Protein AF-A0A532AG53-F1 (afdb_monomer_lite)

Structure (mmCIF, N/CA/C/O backbone):
data_AF-A0A532AG53-F1
#
_entry.id   AF-A0A532AG53-F1
#
loop_
_atom_site.group_PDB
_atom_site.id
_atom_site.type_symbol
_atom_site.label_atom_id
_atom_site.label_alt_id
_atom_site.label_comp_id
_atom_site.label_asym_id
_atom_site.label_entity_id
_atom_site.label_seq_id
_atom_site.pdbx_PDB_ins_code
_atom_site.Cartn_x
_atom_site.Cartn_y
_atom_site.Cartn_z
_atom_site.occupancy
_atom_site.B_iso_or_equiv
_atom_site.auth_seq_id
_atom_site.auth_comp_id
_atom_site.auth_asym_id
_atom_site.auth_atom_id
_atom_site.pdbx_PDB_model_num
ATOM 1 N N . GLU A 1 1 ? 12.278 31.977 -13.611 1.00 47.12 1 GLU A N 1
ATOM 2 C CA . GLU A 1 1 ? 11.959 30.750 -14.365 1.00 47.12 1 GLU A CA 1
ATOM 3 C C . GLU A 1 1 ? 12.827 30.750 -15.607 1.00 47.12 1 GLU A C 1
ATOM 5 O O . GLU A 1 1 ? 12.538 31.476 -16.547 1.00 47.12 1 GLU A O 1
ATOM 10 N N . ASP A 1 2 ? 13.950 30.036 -15.568 1.00 66.94 2 ASP A N 1
ATOM 11 C CA . ASP A 1 2 ? 15.061 30.251 -16.511 1.00 66.94 2 ASP A CA 1
ATOM 12 C C . ASP A 1 2 ? 14.869 29.589 -17.888 1.00 66.94 2 ASP A C 1
ATOM 14 O O . ASP A 1 2 ? 15.833 29.365 -18.611 1.00 66.94 2 ASP A O 1
ATOM 18 N N . GLY A 1 3 ? 13.633 29.254 -18.276 1.00 71.75 3 GLY A N 1
ATOM 19 C CA . GLY A 1 3 ? 13.330 28.700 -19.604 1.00 71.75 3 GLY A CA 1
ATOM 20 C C . GLY A 1 3 ? 14.035 27.373 -19.931 1.00 71.75 3 GLY A C 1
ATOM 21 O O . GLY A 1 3 ? 14.097 26.985 -21.096 1.00 71.75 3 GLY A O 1
ATOM 22 N N . GLY A 1 4 ? 14.588 26.690 -18.924 1.00 75.00 4 GLY A N 1
ATOM 23 C CA . GLY A 1 4 ? 15.297 25.424 -19.078 1.00 75.00 4 GLY A CA 1
ATOM 24 C C . GLY A 1 4 ? 14.365 24.266 -19.440 1.00 75.00 4 GLY A C 1
ATOM 25 O O . GLY A 1 4 ? 13.183 24.258 -19.094 1.00 75.00 4 GLY A O 1
ATOM 26 N N . LYS A 1 5 ? 14.911 23.263 -20.133 1.00 73.69 5 LYS A N 1
ATOM 27 C CA . LYS A 1 5 ? 14.189 22.038 -20.490 1.00 73.69 5 LYS A CA 1
ATOM 28 C C . LYS A 1 5 ? 14.262 21.044 -19.326 1.00 73.69 5 LYS A C 1
ATOM 30 O O . LYS A 1 5 ? 15.344 20.787 -18.810 1.00 73.69 5 LYS A O 1
ATO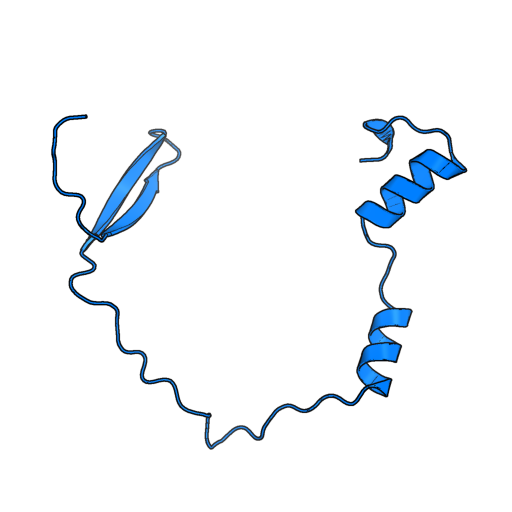M 35 N N . ILE A 1 6 ? 13.116 20.511 -18.903 1.00 76.25 6 ILE A N 1
ATOM 36 C CA . ILE A 1 6 ? 13.044 19.462 -17.878 1.00 76.25 6 ILE A CA 1
ATOM 37 C C . ILE A 1 6 ? 13.162 18.107 -18.578 1.00 76.25 6 ILE A C 1
ATOM 39 O O . ILE A 1 6 ? 12.281 17.743 -19.359 1.00 76.25 6 ILE A O 1
ATOM 43 N N . ASP A 1 7 ? 14.230 17.367 -18.286 1.00 76.38 7 ASP A N 1
ATOM 44 C CA . ASP A 1 7 ? 14.430 16.005 -18.784 1.00 76.38 7 ASP A CA 1
ATOM 45 C C . ASP A 1 7 ? 13.815 14.970 -17.828 1.00 76.38 7 ASP A C 1
ATOM 47 O O . ASP A 1 7 ? 13.795 15.141 -16.606 1.00 76.38 7 ASP A O 1
ATOM 51 N N . GLN A 1 8 ? 13.284 13.878 -18.383 1.00 78.44 8 GLN A N 1
ATOM 52 C CA . GLN A 1 8 ? 12.664 12.822 -17.589 1.00 78.44 8 GLN A CA 1
ATOM 53 C C . GLN A 1 8 ? 13.736 11.935 -16.938 1.00 78.44 8 GLN A C 1
ATOM 55 O O . GLN A 1 8 ? 14.514 11.255 -17.606 1.00 78.44 8 GLN A O 1
ATOM 60 N N . GLU A 1 9 ? 13.748 11.878 -15.607 1.00 81.50 9 GLU A N 1
ATOM 61 C CA . GLU A 1 9 ? 14.763 11.135 -14.859 1.00 81.50 9 GLU A CA 1
ATOM 62 C C . GLU A 1 9 ? 14.203 10.441 -13.617 1.00 81.50 9 GLU A C 1
ATOM 64 O O . GLU A 1 9 ? 13.124 10.756 -13.112 1.00 81.50 9 GLU A O 1
ATOM 69 N N . THR A 1 10 ? 14.949 9.453 -13.126 1.00 79.81 10 THR A N 1
ATOM 70 C CA . THR A 1 10 ? 14.689 8.838 -11.820 1.00 79.81 10 THR A CA 1
ATOM 71 C C . THR A 1 10 ? 15.676 9.413 -10.813 1.00 79.81 10 THR A C 1
ATOM 73 O O . THR A 1 10 ? 16.886 9.242 -10.975 1.00 79.81 10 THR A O 1
ATOM 76 N N . ARG A 1 11 ? 15.168 10.088 -9.776 1.00 88.00 11 ARG A N 1
ATOM 77 C CA . ARG A 1 11 ? 15.979 10.725 -8.727 1.00 88.00 11 ARG A CA 1
ATOM 78 C C . ARG A 1 11 ? 15.946 9.916 -7.429 1.00 88.00 11 ARG A C 1
ATOM 80 O O . ARG A 1 11 ? 14.969 9.232 -7.142 1.00 88.00 11 ARG A O 1
ATOM 87 N N . LEU A 1 12 ? 17.007 10.026 -6.637 1.00 88.00 12 LEU A N 1
ATOM 88 C CA . LEU A 1 12 ? 17.058 9.611 -5.233 1.00 88.00 12 LEU A CA 1
ATOM 89 C C . LEU A 1 12 ? 17.041 10.855 -4.336 1.00 88.00 12 LEU A C 1
ATOM 91 O O . LEU A 1 12 ? 17.461 11.926 -4.767 1.00 88.00 12 LEU A O 1
ATOM 95 N N . PHE A 1 13 ? 16.644 10.701 -3.078 1.00 90.50 13 PHE A N 1
ATOM 96 C CA . PHE A 1 13 ? 16.788 11.722 -2.044 1.00 90.50 13 PHE A CA 1
ATOM 97 C C . PHE A 1 13 ? 18.003 11.434 -1.143 1.00 90.50 13 PHE A C 1
ATOM 99 O O . PHE A 1 13 ? 18.185 10.296 -0.707 1.00 90.50 13 PHE A O 1
ATOM 106 N N . ASP A 1 14 ? 18.832 12.448 -0.878 1.00 88.31 14 ASP A N 1
ATOM 107 C CA . ASP A 1 14 ? 19.892 12.417 0.137 1.00 88.31 14 ASP A CA 1
ATOM 108 C C . ASP A 1 14 ? 19.433 13.202 1.382 1.00 88.31 14 ASP A C 1
ATOM 110 O O . ASP A 1 14 ? 19.419 14.438 1.358 1.00 88.31 14 ASP A O 1
ATOM 114 N N . PRO A 1 15 ? 19.079 12.520 2.487 1.00 89.00 15 PRO A N 1
ATOM 115 C CA . PRO A 1 15 ? 18.580 13.183 3.688 1.00 89.00 15 PRO A CA 1
ATOM 116 C C . PRO A 1 15 ? 19.646 14.008 4.421 1.00 89.00 15 PRO A C 1
ATOM 118 O O . PRO A 1 15 ? 19.285 14.919 5.158 1.00 89.00 15 PRO A O 1
ATOM 121 N N . ASN A 1 16 ? 20.942 13.737 4.222 1.00 89.19 16 ASN A N 1
ATOM 122 C CA . ASN A 1 16 ? 22.008 14.484 4.899 1.00 89.19 16 ASN A CA 1
ATOM 123 C C . ASN A 1 16 ? 22.206 15.874 4.292 1.00 89.19 16 ASN A C 1
ATOM 125 O O . ASN A 1 16 ? 22.627 16.800 4.980 1.00 89.19 16 ASN A O 1
ATOM 129 N N . LYS A 1 17 ? 21.938 16.002 2.990 1.00 87.06 17 LYS A N 1
ATOM 130 C CA . LYS A 1 17 ? 22.109 17.249 2.234 1.00 87.06 17 LYS A CA 1
ATOM 131 C C . LYS A 1 17 ? 20.786 17.944 1.927 1.00 87.06 17 LYS A C 1
ATOM 133 O O . LYS A 1 17 ? 20.797 19.107 1.552 1.00 87.06 17 LYS A O 1
ATOM 138 N N . GLY A 1 18 ? 19.657 17.252 2.100 1.00 88.94 18 GLY A N 1
ATOM 139 C CA . GLY A 1 18 ? 18.331 17.781 1.775 1.00 88.94 18 GLY A CA 1
ATOM 140 C C . GLY A 1 18 ? 18.098 17.934 0.271 1.00 88.94 18 GLY A C 1
ATOM 141 O O . GLY A 1 18 ? 17.253 18.719 -0.146 1.00 88.94 18 GLY A O 1
ATOM 142 N N . GLU A 1 19 ? 18.843 17.195 -0.551 1.00 89.81 19 GLU A N 1
ATOM 143 C CA . GLU A 1 19 ? 18.869 17.362 -2.004 1.00 89.81 19 GLU A CA 1
ATOM 144 C C . GLU A 1 19 ? 18.445 16.081 -2.721 1.00 89.81 19 GLU A C 1
ATOM 146 O O . GLU A 1 19 ? 18.605 14.963 -2.225 1.00 89.81 19 GLU A O 1
ATOM 151 N N . THR A 1 20 ? 17.919 16.235 -3.936 1.00 87.31 20 THR A N 1
ATOM 152 C CA . THR A 1 20 ? 17.633 15.099 -4.813 1.00 87.31 20 THR A CA 1
ATOM 153 C C . THR A 1 20 ? 18.755 14.934 -5.831 1.00 87.31 20 THR A C 1
ATOM 155 O O . THR A 1 20 ? 19.126 15.888 -6.511 1.00 87.31 20 THR A O 1
ATOM 158 N N . ARG A 1 21 ? 19.279 13.717 -5.980 1.00 83.19 21 ARG A N 1
ATOM 159 C CA . ARG A 1 21 ? 20.311 13.376 -6.969 1.00 83.19 21 ARG A CA 1
ATOM 160 C C . ARG A 1 21 ? 19.714 12.572 -8.116 1.00 83.19 21 ARG A C 1
ATOM 162 O O . ARG A 1 21 ? 18.945 11.643 -7.870 1.00 83.19 21 ARG A O 1
ATOM 169 N N . SER A 1 22 ? 20.070 12.904 -9.352 1.00 80.38 22 SER A N 1
ATOM 170 C CA . SER A 1 22 ? 19.703 12.086 -10.512 1.00 80.38 22 SER A CA 1
ATOM 171 C C . SER A 1 22 ? 20.476 10.766 -10.492 1.00 80.38 22 SER A C 1
ATOM 173 O O . SER A 1 22 ? 21.647 10.742 -10.112 1.00 80.38 22 SER A O 1
ATOM 175 N N . MET A 1 23 ? 19.815 9.660 -10.842 1.00 74.38 23 MET A N 1
ATOM 176 C CA . MET A 1 23 ? 20.462 8.352 -10.988 1.00 74.38 23 MET A CA 1
ATOM 177 C C . MET A 1 23 ? 20.565 7.955 -12.458 1.00 74.38 23 MET A C 1
ATOM 179 O O . MET A 1 23 ? 21.646 7.971 -13.034 1.00 74.38 23 MET A O 1
ATOM 183 N N . ARG A 1 24 ? 19.436 7.578 -13.062 1.00 74.50 24 ARG A N 1
ATOM 184 C CA . ARG A 1 24 ? 19.350 7.086 -14.440 1.00 74.50 24 ARG A CA 1
ATOM 185 C C . ARG A 1 24 ? 18.447 8.018 -15.250 1.00 74.50 24 ARG A C 1
ATOM 187 O O . ARG A 1 24 ? 17.345 8.342 -14.792 1.00 74.50 24 ARG A O 1
ATOM 194 N N . SER A 1 25 ? 18.868 8.360 -16.468 1.00 64.38 25 SER A N 1
ATOM 195 C CA . SER A 1 25 ? 18.005 8.982 -17.476 1.00 64.38 25 SER A CA 1
ATOM 196 C C . SER A 1 25 ? 16.912 7.997 -17.914 1.00 64.38 2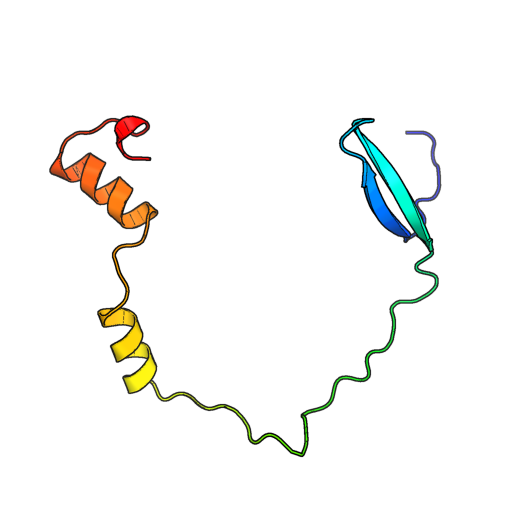5 SER A C 1
ATOM 198 O O . SER A 1 25 ? 17.173 6.838 -18.260 1.00 64.38 25 SER A O 1
ATOM 200 N N . LYS A 1 26 ? 15.649 8.428 -17.864 1.00 60.69 26 LYS A N 1
ATOM 201 C CA . LYS A 1 26 ? 14.558 7.689 -18.505 1.00 60.69 26 LYS A CA 1
ATOM 202 C C . LYS A 1 26 ? 14.551 8.118 -19.967 1.00 60.69 26 LYS A C 1
ATOM 204 O O . LYS A 1 26 ? 13.843 9.047 -20.319 1.00 60.69 26 LYS A O 1
ATOM 209 N N . GLU A 1 27 ? 15.386 7.490 -20.790 1.00 62.88 27 GLU A N 1
ATOM 210 C CA . GLU A 1 27 ? 15.334 7.732 -22.238 1.00 62.88 27 GLU A CA 1
ATOM 211 C C . GLU A 1 27 ? 14.022 7.193 -22.831 1.00 62.88 27 GLU A C 1
ATOM 213 O O . GLU A 1 27 ? 13.404 7.886 -23.628 1.00 62.88 27 GLU A O 1
ATOM 218 N N . GLU A 1 28 ? 13.523 6.041 -22.358 1.00 60.00 28 GLU A N 1
ATOM 219 C CA . GLU A 1 28 ? 12.203 5.491 -22.707 1.00 60.00 28 GLU A CA 1
ATOM 220 C C . GLU A 1 28 ? 11.610 4.726 -21.503 1.00 60.00 28 GLU A C 1
ATOM 222 O O . GLU A 1 28 ? 12.343 4.152 -20.687 1.00 60.00 28 GLU A O 1
ATOM 227 N N . ALA A 1 29 ? 10.281 4.742 -21.337 1.00 66.38 29 ALA A N 1
ATOM 228 C CA . ALA A 1 29 ? 9.614 3.894 -20.349 1.00 66.38 29 ALA A CA 1
ATOM 229 C C . ALA A 1 29 ?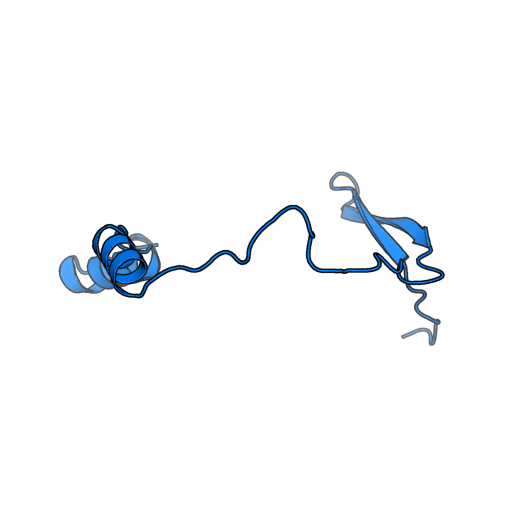 9.748 2.426 -20.777 1.00 66.38 29 ALA A C 1
ATOM 231 O O . ALA A 1 29 ? 9.436 2.087 -21.913 1.00 66.38 29 ALA A O 1
ATOM 232 N N . HIS A 1 30 ? 10.217 1.559 -19.875 1.00 71.69 30 HIS A N 1
ATOM 233 C CA . HIS A 1 30 ? 10.385 0.138 -20.185 1.00 71.69 30 HIS A CA 1
ATOM 234 C C . HIS A 1 30 ? 9.045 -0.506 -20.534 1.00 71.69 30 HIS A C 1
ATOM 236 O O . HIS A 1 30 ? 8.105 -0.446 -19.738 1.00 71.69 30 HIS A O 1
ATOM 242 N N . ASP A 1 31 ? 8.981 -1.156 -21.694 1.00 83.50 31 ASP A N 1
ATOM 243 C CA . ASP A 1 31 ? 7.860 -2.018 -22.046 1.00 83.50 31 ASP A CA 1
ATOM 244 C C . ASP A 1 31 ? 7.972 -3.333 -21.260 1.00 83.50 31 ASP A C 1
ATOM 246 O O . ASP A 1 31 ? 8.724 -4.250 -21.607 1.00 83.50 31 ASP A O 1
ATOM 250 N N . TYR A 1 32 ? 7.235 -3.406 -20.151 1.00 87.38 32 TYR A N 1
ATOM 251 C CA . TYR A 1 32 ? 7.170 -4.590 -19.295 1.00 87.38 32 TYR A CA 1
ATOM 252 C C . TYR A 1 32 ? 6.362 -5.736 -19.911 1.00 87.38 32 TYR A C 1
ATOM 254 O O . TYR A 1 32 ? 6.331 -6.813 -19.319 1.00 87.38 32 TYR A O 1
ATOM 262 N N . ARG A 1 33 ? 5.754 -5.536 -21.093 1.00 89.75 33 ARG A N 1
ATOM 263 C CA . ARG A 1 33 ? 5.016 -6.555 -21.850 1.00 89.75 33 ARG A CA 1
ATOM 264 C C . ARG A 1 33 ? 4.024 -7.306 -20.966 1.00 89.75 33 ARG A C 1
ATOM 266 O O . ARG A 1 33 ? 4.090 -8.524 -20.854 1.00 89.75 33 ARG A O 1
ATOM 273 N N . TYR A 1 34 ? 3.139 -6.572 -20.296 1.00 91.44 34 TYR A N 1
ATOM 274 C CA . TYR A 1 34 ? 2.118 -7.166 -19.436 1.00 91.44 34 TYR A CA 1
ATOM 275 C C . TYR A 1 34 ? 1.229 -8.132 -20.228 1.00 91.44 34 TYR A C 1
ATOM 277 O O . TYR A 1 34 ? 0.666 -7.764 -21.259 1.00 91.44 34 TYR A O 1
ATOM 285 N N . PHE A 1 35 ? 1.072 -9.352 -19.720 1.00 94.06 35 PHE A N 1
ATOM 286 C CA . PHE A 1 35 ? 0.108 -10.335 -20.204 1.00 94.06 35 PHE A CA 1
ATOM 287 C C . PHE A 1 35 ? -0.438 -11.137 -19.015 1.00 94.06 35 PHE A C 1
ATOM 289 O O . PHE A 1 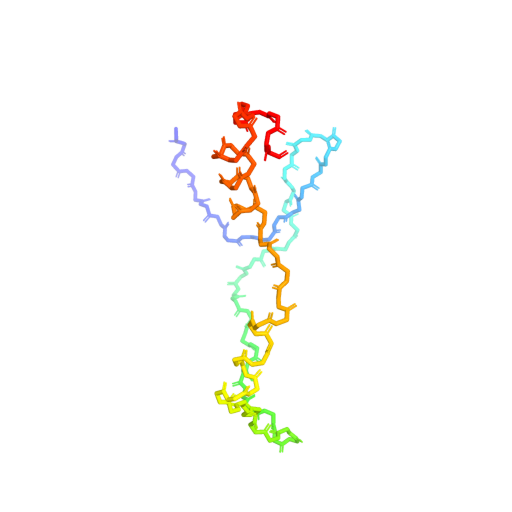35 ? 0.235 -11.207 -17.983 1.00 94.06 35 PHE A O 1
ATOM 296 N N . PRO A 1 36 ? -1.652 -11.708 -19.115 1.00 93.00 36 PRO A N 1
ATOM 297 C CA . PRO A 1 36 ? -2.170 -12.602 -18.088 1.00 93.00 36 PRO A CA 1
ATOM 298 C C . PRO A 1 36 ? -1.243 -13.803 -17.933 1.00 93.00 36 PRO A C 1
ATOM 300 O O . PRO A 1 36 ? -0.901 -14.443 -18.928 1.00 93.00 36 PRO A O 1
ATOM 303 N N . ASP A 1 37 ? -0.839 -14.086 -16.701 1.00 92.75 37 ASP A N 1
ATOM 304 C CA . ASP A 1 37 ? 0.002 -15.237 -16.398 1.00 92.75 37 ASP A CA 1
ATOM 305 C C . ASP A 1 37 ? -0.760 -16.529 -16.762 1.00 92.75 37 ASP A C 1
ATOM 307 O O . ASP A 1 37 ? -1.822 -16.777 -16.189 1.00 92.75 37 ASP A O 1
ATOM 311 N N . PRO A 1 38 ? -0.286 -17.332 -17.734 1.00 93.25 38 PRO A N 1
ATOM 312 C CA . PRO A 1 38 ? -0.992 -18.524 -18.197 1.00 93.25 38 PRO A CA 1
ATOM 313 C C . PRO A 1 38 ? -1.010 -19.638 -17.146 1.00 93.25 38 PRO A C 1
ATOM 315 O O . PRO A 1 38 ? -1.844 -20.539 -17.243 1.00 93.25 38 PRO A O 1
ATOM 318 N N . ASP A 1 39 ? -0.117 -19.570 -16.156 1.00 95.62 39 ASP A N 1
ATOM 319 C CA . ASP A 1 39 ? -0.035 -20.538 -15.068 1.00 95.62 39 ASP A CA 1
ATOM 320 C C . ASP A 1 39 ? -0.984 -20.178 -13.909 1.00 95.62 39 ASP A C 1
ATOM 322 O O . ASP A 1 39 ? -1.227 -21.005 -13.025 1.00 95.62 39 ASP A O 1
ATOM 326 N N . LEU A 1 40 ? -1.562 -18.966 -13.910 1.00 94.31 40 LEU A N 1
ATOM 327 C CA . LEU A 1 40 ? -2.484 -18.487 -12.883 1.00 94.31 40 LEU A CA 1
ATOM 328 C C . LEU A 1 40 ? -3.893 -18.288 -13.451 1.00 94.31 40 LEU A C 1
ATOM 330 O O . LEU A 1 40 ? -4.139 -17.461 -14.327 1.00 94.31 40 LEU A O 1
ATOM 334 N N . LEU A 1 41 ? -4.859 -19.015 -12.888 1.00 95.25 41 LEU A N 1
ATOM 335 C CA . LEU A 1 41 ? -6.271 -18.758 -13.160 1.00 95.25 41 LEU A CA 1
ATOM 336 C C . LEU A 1 41 ? -6.684 -17.378 -12.611 1.00 95.25 41 LEU A C 1
ATOM 338 O O . LEU A 1 41 ? -6.100 -16.910 -11.627 1.00 95.25 41 LEU A O 1
ATOM 342 N N . PRO A 1 42 ? -7.713 -16.736 -13.197 1.00 93.75 42 PRO A N 1
ATOM 343 C CA . PRO A 1 42 ? -8.283 -15.512 -12.648 1.00 93.75 42 PRO A CA 1
ATOM 344 C C . PRO A 1 42 ? -8.673 -15.683 -11.176 1.00 93.75 42 PRO A C 1
ATOM 346 O O . PRO A 1 42 ? -9.312 -16.664 -10.796 1.00 93.75 42 PRO A O 1
ATOM 349 N N . LEU A 1 43 ? -8.282 -14.714 -10.348 1.00 93.75 43 LEU A N 1
ATOM 350 C CA . LEU A 1 43 ? -8.640 -14.691 -8.936 1.00 93.75 43 LEU A CA 1
ATOM 351 C C . LEU A 1 43 ? -10.029 -14.069 -8.774 1.00 93.75 43 LEU A C 1
ATOM 353 O O . LEU A 1 43 ? -10.201 -12.868 -8.984 1.00 93.75 43 LEU A O 1
ATOM 357 N N . GLU A 1 44 ? -11.004 -14.887 -8.392 1.00 94.94 44 GLU A N 1
ATOM 358 C CA . GLU A 1 44 ? -12.387 -14.467 -8.168 1.00 94.94 44 GLU A CA 1
ATOM 359 C C . GLU A 1 44 ? -12.736 -14.526 -6.677 1.00 94.94 44 GLU A C 1
ATOM 361 O O . GLU A 1 44 ? -12.416 -15.493 -5.985 1.00 94.94 44 GLU A O 1
ATOM 366 N N . PHE A 1 45 ? -13.416 -13.489 -6.186 1.00 94.81 45 PHE A N 1
ATOM 367 C CA . PHE A 1 45 ? -13.964 -13.433 -4.832 1.00 94.81 45 PHE A CA 1
ATOM 368 C C . PHE A 1 45 ? -15.480 -13.294 -4.917 1.00 94.81 45 PHE A C 1
ATOM 370 O O . PHE A 1 45 ? -15.980 -12.448 -5.662 1.00 94.81 45 PHE A O 1
ATOM 377 N N . ASP A 1 46 ? -16.212 -14.098 -4.148 1.00 96.31 46 ASP A N 1
ATOM 378 C CA . ASP A 1 46 ? -17.653 -13.917 -4.022 1.00 96.31 46 ASP A CA 1
ATOM 379 C C . ASP A 1 46 ? -17.991 -12.780 -3.041 1.00 96.31 46 ASP A C 1
ATOM 381 O O . ASP A 1 46 ? -17.183 -12.361 -2.205 1.00 96.31 46 ASP A O 1
ATOM 385 N N . GLN A 1 47 ? -19.212 -12.253 -3.151 1.00 96.94 47 GLN A N 1
ATOM 386 C CA . GLN A 1 47 ? -19.651 -11.156 -2.289 1.00 96.94 47 GLN A CA 1
ATOM 387 C C . GLN A 1 47 ? -19.748 -11.586 -0.817 1.00 96.94 47 GLN A C 1
ATOM 389 O O . GLN A 1 47 ? -19.496 -10.782 0.075 1.00 96.94 47 GLN A O 1
ATOM 394 N N . ALA A 1 48 ? -20.068 -12.856 -0.550 1.00 97.00 48 ALA A N 1
ATOM 395 C CA . ALA A 1 48 ? -20.202 -13.366 0.812 1.00 97.00 48 ALA A CA 1
ATOM 396 C C . ALA A 1 48 ? -18.861 -13.343 1.565 1.00 97.00 48 ALA A C 1
ATOM 398 O O . ALA A 1 48 ? -18.822 -13.010 2.750 1.00 97.00 48 ALA A O 1
ATOM 399 N N . TYR A 1 49 ? -17.766 -13.642 0.870 1.00 96.06 49 TYR A N 1
ATOM 400 C CA . TYR A 1 49 ? -16.398 -13.577 1.357 1.00 96.06 49 TYR A CA 1
ATOM 401 C C . TYR A 1 49 ? -15.998 -12.138 1.685 1.00 96.06 49 TYR A C 1
ATOM 403 O O . TYR A 1 49 ? -15.498 -11.866 2.777 1.00 96.06 49 TYR A O 1
ATOM 411 N N . VAL A 1 50 ? -16.285 -11.197 0.780 1.00 96.31 50 VAL A N 1
ATOM 412 C CA . VAL A 1 50 ? -16.017 -9.767 0.998 1.00 96.31 50 VAL A CA 1
ATOM 413 C C . VAL A 1 50 ? -16.813 -9.233 2.193 1.00 96.31 50 VAL A C 1
ATOM 415 O O . VAL A 1 50 ? -16.258 -8.544 3.047 1.00 96.31 50 VAL A O 1
ATOM 418 N N . ASP A 1 51 ? -18.092 -9.595 2.301 1.00 96.94 51 ASP A N 1
ATOM 419 C CA . ASP A 1 51 ? -18.962 -9.160 3.39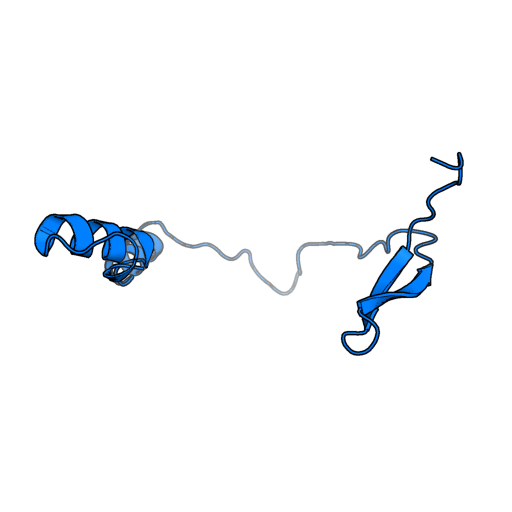5 1.00 96.94 51 ASP A CA 1
ATOM 420 C C . ASP A 1 51 ? -18.528 -9.735 4.749 1.00 96.94 51 ASP A C 1
ATOM 422 O O . ASP A 1 51 ? -18.670 -9.070 5.777 1.00 96.94 51 ASP A O 1
ATOM 426 N N . ALA A 1 52 ? -18.009 -10.966 4.773 1.00 96.25 52 ALA A N 1
ATOM 427 C CA . ALA A 1 52 ? -17.451 -11.565 5.981 1.00 96.25 52 ALA A CA 1
ATOM 428 C C . ALA A 1 52 ? -16.208 -10.793 6.449 1.00 96.25 52 ALA A C 1
ATOM 430 O O . ALA A 1 52 ? -16.148 -10.375 7.603 1.00 96.25 52 ALA A O 1
ATOM 431 N N . LEU A 1 53 ? -15.277 -10.500 5.535 1.00 95.25 53 LEU A N 1
ATOM 432 C CA . LEU A 1 53 ? -14.089 -9.697 5.840 1.00 95.25 53 LEU A CA 1
ATOM 433 C C . LEU A 1 53 ? -14.445 -8.288 6.324 1.00 95.25 53 LEU A C 1
ATOM 435 O O . LEU A 1 53 ? -13.828 -7.782 7.258 1.00 95.25 53 LEU A O 1
ATOM 439 N N . ALA A 1 54 ? -15.448 -7.656 5.713 1.00 93.75 54 ALA A N 1
ATOM 440 C CA . ALA A 1 54 ? -15.893 -6.325 6.107 1.00 93.75 54 ALA A CA 1
ATOM 441 C C . ALA A 1 54 ? -16.477 -6.296 7.530 1.00 93.75 54 ALA A C 1
ATOM 443 O O . ALA A 1 54 ? -16.300 -5.307 8.238 1.00 93.75 54 ALA A O 1
ATOM 444 N N . LYS A 1 55 ? -17.151 -7.372 7.962 1.00 94.25 55 LYS A N 1
ATOM 445 C CA . LYS A 1 55 ? -17.694 -7.502 9.327 1.00 94.25 55 LYS A CA 1
ATOM 446 C C . LYS A 1 55 ? -16.610 -7.713 10.378 1.00 94.25 55 LYS A C 1
ATOM 448 O O . LYS A 1 55 ? -16.753 -7.213 11.490 1.00 94.25 55 LYS A O 1
ATOM 453 N N . ASP A 1 56 ? -15.553 -8.431 10.019 1.00 93.69 56 ASP A N 1
ATOM 454 C CA . ASP A 1 56 ? -14.430 -8.714 10.915 1.00 93.69 56 ASP A CA 1
ATOM 455 C C . ASP A 1 56 ? -13.408 -7.565 10.960 1.00 93.69 56 ASP A C 1
ATOM 457 O O . ASP A 1 56 ? -12.488 -7.571 11.784 1.00 93.69 56 ASP A O 1
ATOM 461 N N . LEU A 1 57 ? -13.556 -6.561 10.088 1.00 93.38 57 LEU A N 1
ATOM 462 C CA . LEU A 1 57 ? -12.656 -5.421 10.038 1.00 93.38 57 LEU A CA 1
ATOM 463 C C . LEU A 1 57 ? -12.809 -4.564 11.310 1.00 93.38 57 LEU A C 1
ATOM 465 O O . LEU A 1 57 ? -13.918 -4.142 11.651 1.00 93.38 57 LEU A O 1
ATOM 469 N N . PRO A 1 58 ? -11.708 -4.256 12.017 1.00 93.12 58 PRO A N 1
ATOM 470 C CA . PRO A 1 58 ? -11.765 -3.381 13.175 1.00 93.12 58 PRO A CA 1
ATOM 471 C C . PRO A 1 58 ? -12.146 -1.948 12.785 1.00 93.12 58 PRO A C 1
ATOM 473 O O . PRO A 1 58 ? -12.013 -1.521 11.637 1.00 93.12 58 PRO A O 1
ATOM 476 N N . GLU A 1 59 ? -12.577 -1.181 13.788 1.00 92.81 59 GLU A N 1
ATOM 477 C CA . GLU A 1 59 ? -12.879 0.245 13.648 1.00 92.81 59 GLU A CA 1
ATOM 478 C C . GLU A 1 59 ? -11.686 0.995 13.025 1.00 92.81 59 GLU A C 1
ATOM 480 O O . GLU A 1 59 ? -10.577 0.990 13.567 1.00 92.81 59 GLU A O 1
ATOM 485 N N . LEU A 1 60 ? -11.920 1.652 11.885 1.00 93.00 60 LEU A N 1
ATOM 486 C CA . LEU A 1 60 ? -10.904 2.463 11.214 1.00 93.00 60 LEU A CA 1
ATOM 487 C C . LEU A 1 60 ? -10.530 3.690 12.065 1.00 93.00 60 LEU A C 1
ATOM 489 O O . LEU A 1 60 ? -11.379 4.196 12.804 1.00 93.00 60 LEU A O 1
ATOM 493 N N . PRO A 1 61 ? -9.302 4.228 11.933 1.00 91.44 61 PRO A N 1
ATOM 494 C CA . PRO A 1 61 ? -8.850 5.376 12.720 1.00 91.44 61 PRO A CA 1
ATOM 495 C C . PRO A 1 61 ? -9.798 6.581 12.667 1.00 91.44 61 PRO A C 1
ATOM 497 O O . PRO A 1 61 ? -10.098 7.169 13.704 1.00 91.44 61 PRO A O 1
ATOM 500 N N . ASP A 1 62 ? -10.344 6.899 11.492 1.00 91.25 62 ASP A N 1
ATOM 501 C CA . ASP A 1 62 ? -11.268 8.027 11.324 1.00 91.25 62 ASP A CA 1
ATOM 502 C C . ASP A 1 62 ? -12.602 7.801 12.045 1.00 91.25 62 ASP A C 1
ATOM 504 O O . ASP A 1 62 ? -13.117 8.698 12.717 1.00 91.25 62 ASP A O 1
ATOM 508 N N . ALA A 1 63 ? -13.138 6.580 11.955 1.00 90.88 63 ALA A N 1
ATOM 509 C CA . ALA A 1 63 ? -14.357 6.190 12.657 1.00 90.88 63 ALA A CA 1
ATOM 510 C C . ALA A 1 63 ? -14.142 6.221 14.176 1.00 90.88 63 ALA A C 1
ATOM 512 O O . ALA A 1 63 ? -14.955 6.788 14.908 1.00 90.88 63 ALA A O 1
ATOM 513 N N . LYS A 1 64 ? -12.990 5.722 14.635 1.00 89.06 64 LYS A N 1
ATOM 514 C CA . LYS A 1 64 ? -12.578 5.762 16.038 1.00 89.06 64 LYS A CA 1
ATOM 515 C C . LYS A 1 64 ? -12.465 7.188 16.548 1.00 89.06 64 LYS A C 1
ATOM 517 O O . LYS A 1 64 ? -13.017 7.498 17.599 1.00 89.06 64 LYS A O 1
ATOM 522 N N . LYS A 1 65 ? -11.813 8.076 15.801 1.00 89.06 65 LYS A N 1
ATOM 523 C CA . LYS A 1 65 ? -11.701 9.496 16.143 1.00 89.06 65 LYS A CA 1
ATOM 524 C C . LYS A 1 65 ? -13.072 10.158 16.256 1.00 89.06 65 LYS A C 1
ATOM 526 O O . LYS A 1 65 ? -13.353 10.817 17.255 1.00 89.06 65 LYS A O 1
ATOM 531 N N . ALA A 1 66 ? -13.956 9.940 15.281 1.00 90.75 66 ALA A N 1
ATOM 532 C CA . ALA A 1 66 ? -15.320 10.468 15.316 1.00 90.75 66 ALA A CA 1
ATOM 533 C C . ALA A 1 66 ? -16.118 9.937 16.520 1.00 90.75 66 ALA A C 1
ATOM 535 O O . ALA A 1 66 ? -16.820 10.701 17.193 1.00 90.75 66 ALA A O 1
ATOM 536 N N . ARG A 1 67 ? -15.971 8.647 16.846 1.00 93.50 67 ARG A N 1
ATOM 537 C CA . ARG A 1 67 ? -16.576 8.043 18.035 1.00 93.50 67 ARG A CA 1
ATOM 538 C C . ARG A 1 67 ? -16.024 8.667 19.313 1.00 93.50 67 ARG A C 1
ATOM 540 O O . ARG A 1 67 ? -16.806 9.070 20.156 1.00 93.50 67 ARG A O 1
ATOM 547 N N . LEU A 1 68 ? -14.709 8.808 19.452 1.00 90.62 68 LEU A N 1
ATOM 548 C CA . LEU A 1 68 ? -14.074 9.395 20.637 1.00 90.62 68 LEU A CA 1
ATOM 549 C C . LEU A 1 68 ? -14.505 10.854 20.869 1.00 90.62 68 LEU A C 1
ATOM 551 O O . LEU A 1 68 ? -14.823 11.221 21.999 1.00 90.62 68 LEU A O 1
ATOM 555 N N . ILE A 1 69 ? -14.599 11.663 19.811 1.00 91.06 69 ILE A N 1
ATOM 556 C CA . ILE A 1 69 ? -15.097 13.046 19.901 1.00 91.06 69 ILE A CA 1
ATOM 557 C C . ILE A 1 69 ? -16.573 13.061 20.322 1.00 91.06 69 ILE A C 1
ATOM 559 O O . ILE A 1 69 ? -16.946 13.784 21.243 1.00 91.06 69 ILE A O 1
ATOM 563 N N . SER A 1 70 ? -17.418 12.249 19.680 1.00 91.50 70 SER A N 1
ATOM 564 C CA . SER A 1 70 ? -18.867 12.250 19.935 1.00 91.50 70 SER A CA 1
ATOM 565 C C . SER A 1 70 ? -19.266 11.599 21.264 1.00 91.50 70 SER A C 1
ATOM 567 O O . SER A 1 70 ? -20.169 12.097 21.931 1.00 91.50 70 SER A O 1
ATOM 569 N N . SER A 1 71 ? -18.607 10.509 21.671 1.00 89.50 71 SER A N 1
ATOM 570 C CA . SER A 1 71 ? -18.971 9.732 22.863 1.00 89.50 71 SER A CA 1
ATOM 571 C C . SER A 1 71 ? -18.244 10.169 24.132 1.00 89.50 71 SER A C 1
ATOM 573 O O . SER A 1 71 ? -18.767 9.961 25.221 1.00 89.50 71 SER A O 1
ATOM 575 N N . LEU A 1 72 ? -17.029 10.718 24.015 1.00 87.56 72 LEU A N 1
ATOM 576 C CA . LEU A 1 72 ? -16.203 11.113 25.167 1.00 87.56 72 LEU A CA 1
ATOM 577 C C . LEU A 1 72 ? -15.936 12.623 25.227 1.00 87.56 72 LEU A C 1
ATOM 579 O O . LEU A 1 72 ? -15.286 13.076 26.165 1.00 87.56 72 LEU A O 1
ATOM 583 N N . GLY A 1 73 ? -16.421 13.405 24.254 1.00 87.12 73 GLY A N 1
ATOM 584 C CA . G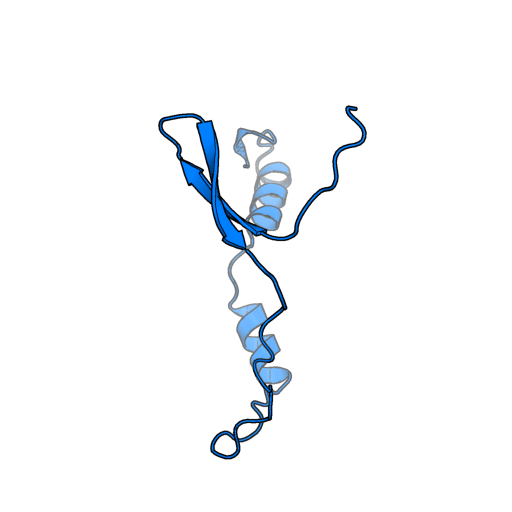LY A 1 73 ? -16.223 14.857 24.220 1.00 87.12 73 GLY A CA 1
ATOM 585 C C . GLY A 1 73 ? -14.757 15.273 24.078 1.00 87.12 73 GLY A C 1
ATOM 586 O O . GLY A 1 73 ? -14.406 16.399 24.427 1.00 87.12 73 GLY A O 1
ATOM 587 N N . LEU A 1 74 ? -13.895 14.361 23.613 1.00 87.00 74 LEU A N 1
ATOM 588 C CA . LEU A 1 74 ? -12.470 14.623 23.449 1.00 87.00 74 LEU A CA 1
ATOM 589 C C . LEU A 1 74 ? -12.240 15.663 22.353 1.00 87.00 74 LEU A C 1
ATOM 591 O O . LEU A 1 74 ? -12.962 15.714 21.353 1.00 87.00 74 LEU A O 1
ATOM 595 N N . SER A 1 75 ? -11.210 16.489 22.538 1.00 84.94 75 SER A N 1
ATOM 596 C CA . SER A 1 75 ? -10.791 17.429 21.506 1.00 84.94 75 SER A CA 1
ATOM 597 C C . SER A 1 75 ? -10.300 16.671 20.268 1.00 84.94 75 SER A C 1
ATOM 599 O O . SER A 1 75 ? -9.888 15.512 20.341 1.00 84.94 75 SER A O 1
ATOM 601 N N . THR A 1 76 ? -10.286 17.329 19.109 1.00 80.94 76 THR A N 1
ATOM 602 C CA . THR A 1 76 ? -9.745 16.721 17.883 1.00 80.94 76 THR A CA 1
ATOM 603 C C . THR A 1 76 ? -8.289 16.290 18.035 1.00 80.94 76 THR A C 1
ATOM 605 O O . THR A 1 76 ? -7.869 15.373 17.338 1.00 80.94 76 THR A O 1
ATOM 608 N N . TYR A 1 77 ? -7.529 16.954 18.909 1.00 82.50 77 TYR A N 1
ATOM 609 C CA . TYR A 1 77 ? -6.137 16.635 19.209 1.00 82.50 77 TYR A CA 1
ATOM 610 C C . TYR A 1 77 ? -6.024 15.362 20.057 1.00 82.50 77 TYR A C 1
ATOM 612 O O . TYR A 1 77 ? -5.272 14.468 19.692 1.00 82.50 77 TYR A O 1
ATOM 620 N N . ASP A 1 78 ? -6.835 15.234 21.111 1.00 75.38 78 ASP A N 1
ATOM 621 C CA . ASP A 1 78 ? -6.809 14.067 22.008 1.00 75.38 78 ASP A CA 1
ATOM 622 C C . ASP A 1 78 ? -7.432 12.806 21.383 1.00 75.38 78 ASP A C 1
ATOM 624 O O . ASP A 1 78 ? -7.202 11.693 21.851 1.00 75.38 78 ASP A O 1
ATOM 628 N N . ALA A 1 79 ? -8.245 12.975 20.337 1.00 74.25 79 ALA A N 1
ATOM 629 C CA . ALA A 1 79 ? -8.897 11.889 19.609 1.00 74.25 79 ALA A CA 1
ATOM 630 C C . ALA A 1 79 ? -8.158 11.441 18.328 1.00 74.25 79 ALA A C 1
ATOM 632 O O . ALA A 1 79 ? -8.666 10.549 17.645 1.00 74.25 79 ALA A O 1
ATOM 633 N N . SER A 1 80 ? -7.035 12.083 17.965 1.00 70.44 80 SER A N 1
ATOM 634 C CA . SER A 1 80 ? -6.234 11.747 16.768 1.00 70.44 80 SER A CA 1
ATOM 635 C C . SER A 1 80 ? -5.248 10.610 17.000 1.00 70.44 80 SER A C 1
ATOM 637 O O . SER A 1 80 ? -4.714 10.502 18.122 1.00 70.44 80 SER A O 1
#

pLDDT: mean 85.66, std 10.48, range [47.12, 97.0]

Foldseek 3Di:
DPPDDDFDFDWDADPVVRDIHTDDGCPDDDPPVDDPDPVDDDDDDDPVRVVVVVVVDDQDLVNQLVCCCVVVVDDSVRSD

Sequence (80 aa):
EDGGKIDQETRLFDPNKGETRSMRSKEEAHDYRYFPDPDLLPLEFDQAYVDALAKDLPELPDAKKARLISSLGLSTYDAS

Secondary structure (DSSP, 8-state):
--------EEEEEETTTTEEEEEEE-SS---------TTS------HHHHHHHHHHPPPPHHHHHHHHHHHH---TTTT-

Radius of gyration: 24.39 Å; chains: 1; bounding box: 42×51×48 Å